Protein AF-E9H7J2-F1 (afdb_monomer_lite)

Radius of gyration: 11.32 Å; chains: 1; bounding box: 20×17×33 Å

Secondary structure (DSSP, 8-state):
--TT-EEEE--TTS-GGGPEEEEEEEEEE-GGG-EEEEEEE-SS-EEEEEPP-

Foldseek 3Di:
DDFQDWDFDDDPVDDSVPTAIWGFHAFDADPPRDTQKTWTDGPVDIDIDGDDD

Structure (mmCIF, N/CA/C/O backbone):
data_AF-E9H7J2-F1
#
_entry.id   AF-E9H7J2-F1
#
loop_
_atom_site.group_PDB
_atom_site.id
_atom_site.type_symbol
_atom_site.label_atom_id
_atom_site.label_alt_id
_atom_site.label_comp_id
_atom_site.label_asym_id
_atom_site.label_entity_id
_atom_site.label_seq_id
_atom_site.pdbx_PDB_ins_code
_atom_site.Cartn_x
_atom_site.Cartn_y
_atom_site.Cartn_z
_atom_site.occupancy
_atom_site.B_iso_or_equiv
_atom_site.auth_seq_id
_atom_site.auth_comp_id
_atom_site.auth_asym_id
_atom_site.auth_atom_id
_atom_site.pdbx_PDB_model_num
ATOM 1 N N . MET A 1 1 ? -0.564 -4.864 -9.604 1.00 82.38 1 MET A N 1
ATOM 2 C CA . MET A 1 1 ? -1.191 -3.833 -8.755 1.00 82.38 1 MET A CA 1
ATOM 3 C C . MET A 1 1 ? -2.186 -3.052 -9.590 1.00 82.38 1 MET A C 1
ATOM 5 O O . MET A 1 1 ? -1.849 -2.705 -10.717 1.00 82.38 1 MET A O 1
ATOM 9 N N . ARG A 1 2 ? -3.388 -2.811 -9.071 1.00 91.25 2 ARG A N 1
ATOM 10 C CA . ARG A 1 2 ? -4.481 -2.094 -9.744 1.00 91.25 2 ARG A CA 1
ATOM 11 C C . ARG A 1 2 ? -5.223 -1.175 -8.767 1.00 91.25 2 ARG A C 1
ATOM 13 O O . ARG A 1 2 ? -5.037 -1.265 -7.555 1.00 91.25 2 ARG A O 1
ATOM 20 N N . LEU A 1 3 ? -6.071 -0.297 -9.298 1.00 94.81 3 LEU A N 1
ATOM 21 C CA . LEU A 1 3 ? -7.000 0.495 -8.486 1.00 94.81 3 LEU A CA 1
ATOM 22 C C . LEU A 1 3 ? -7.977 -0.428 -7.746 1.00 94.81 3 LEU A C 1
ATOM 24 O O . LEU A 1 3 ? -8.452 -1.409 -8.316 1.00 94.81 3 LEU A O 1
ATOM 28 N N . GLY A 1 4 ? -8.263 -0.111 -6.485 1.00 94.88 4 GLY A N 1
ATOM 29 C CA . GLY A 1 4 ? -9.137 -0.905 -5.620 1.00 94.88 4 GLY A CA 1
ATOM 30 C C . GLY A 1 4 ? -8.450 -2.064 -4.891 1.00 94.88 4 GLY A C 1
ATOM 31 O O . GLY A 1 4 ? -9.062 -2.638 -3.991 1.00 94.88 4 GLY A O 1
ATOM 32 N N . ASP A 1 5 ? -7.189 -2.385 -5.206 1.00 94.50 5 ASP A N 1
ATOM 33 C CA . ASP A 1 5 ? -6.443 -3.410 -4.467 1.00 94.50 5 ASP A CA 1
ATOM 34 C C . ASP A 1 5 ? -6.335 -3.030 -2.983 1.00 94.50 5 ASP A C 1
ATOM 36 O O . ASP A 1 5 ? -5.976 -1.899 -2.639 1.00 94.50 5 ASP A O 1
ATOM 40 N N . ARG A 1 6 ? -6.597 -3.999 -2.099 1.00 93.69 6 ARG A N 1
ATOM 41 C CA . ARG A 1 6 ? -6.263 -3.900 -0.676 1.00 93.69 6 ARG A CA 1
ATOM 42 C C . ARG A 1 6 ? -4.821 -4.338 -0.467 1.00 93.69 6 ARG A C 1
ATOM 44 O O . ARG A 1 6 ? -4.448 -5.448 -0.833 1.00 93.69 6 ARG A O 1
ATOM 51 N N . VAL A 1 7 ? -4.027 -3.479 0.156 1.00 92.00 7 VAL A N 1
ATOM 52 C CA . VAL A 1 7 ? -2.600 -3.698 0.397 1.00 92.00 7 VAL A CA 1
ATOM 53 C C . VAL A 1 7 ? -2.250 -3.459 1.857 1.00 92.00 7 VAL A C 1
ATOM 55 O O . VAL A 1 7 ? -2.869 -2.636 2.530 1.00 92.00 7 VAL A O 1
ATOM 58 N N . LEU A 1 8 ? -1.236 -4.172 2.343 1.00 91.62 8 LEU A N 1
ATOM 59 C CA . LEU A 1 8 ? -0.614 -3.884 3.630 1.00 91.62 8 LEU A CA 1
ATOM 60 C C . LEU A 1 8 ? 0.471 -2.831 3.429 1.00 91.62 8 LEU A C 1
ATOM 62 O O . LEU A 1 8 ? 1.364 -2.996 2.598 1.00 91.62 8 LEU A O 1
ATOM 66 N N . VAL A 1 9 ? 0.394 -1.752 4.198 1.00 89.25 9 VAL A N 1
ATOM 67 C CA . VAL A 1 9 ? 1.418 -0.714 4.224 1.00 89.25 9 VAL A CA 1
ATOM 68 C C . VAL A 1 9 ? 2.463 -1.109 5.256 1.00 89.25 9 VAL A C 1
ATOM 70 O O . VAL A 1 9 ? 2.194 -1.104 6.455 1.00 89.25 9 VAL A O 1
ATOM 73 N N . LEU A 1 10 ? 3.652 -1.445 4.764 1.00 88.06 10 LEU A N 1
ATOM 74 C CA . LEU A 1 10 ? 4.813 -1.739 5.590 1.00 88.06 10 LEU A CA 1
ATOM 75 C C . LEU A 1 10 ? 5.251 -0.478 6.347 1.00 88.06 10 LEU A C 1
ATOM 77 O O . LEU A 1 10 ? 5.480 0.573 5.744 1.00 88.06 10 LEU A O 1
ATOM 81 N N . ASP A 1 11 ? 5.366 -0.610 7.663 1.00 84.88 11 ASP A N 1
ATOM 82 C CA . ASP A 1 11 ? 5.947 0.387 8.558 1.00 84.88 11 ASP A CA 1
ATOM 83 C C . ASP A 1 11 ? 6.956 -0.325 9.458 1.00 84.88 11 ASP A C 1
ATOM 85 O O . ASP A 1 11 ? 6.574 -1.129 10.312 1.00 84.88 11 ASP A O 1
ATOM 89 N N . ASP A 1 12 ? 8.239 -0.039 9.227 1.00 85.25 12 ASP A N 1
ATOM 90 C CA . ASP A 1 12 ? 9.379 -0.667 9.902 1.00 85.25 12 ASP A CA 1
ATOM 91 C C . ASP A 1 12 ? 9.390 -0.401 11.421 1.00 85.25 12 ASP A C 1
ATOM 93 O O . ASP A 1 12 ? 10.009 -1.149 12.175 1.00 85.25 12 ASP A O 1
ATOM 97 N N . ASN A 1 13 ? 8.651 0.608 11.900 1.00 88.38 13 ASN A N 1
ATOM 98 C CA . ASN A 1 13 ? 8.510 0.891 13.332 1.00 88.38 13 ASN A CA 1
ATOM 99 C C . ASN A 1 13 ? 7.434 0.033 14.014 1.00 88.38 13 ASN A C 1
ATOM 101 O O . ASN A 1 13 ? 7.254 0.102 15.231 1.00 88.38 13 ASN A O 1
ATOM 105 N N . THR A 1 14 ? 6.686 -0.762 13.246 1.00 86.38 14 THR A N 1
ATOM 106 C CA . THR A 1 14 ? 5.562 -1.554 13.750 1.00 86.38 14 THR A CA 1
ATOM 107 C C . THR A 1 14 ? 5.718 -3.030 13.403 1.00 86.38 14 THR A C 1
ATOM 109 O O . THR A 1 14 ? 6.265 -3.417 12.369 1.00 86.38 14 THR A O 1
ATOM 112 N N . ARG A 1 15 ? 5.202 -3.901 14.276 1.00 88.19 15 ARG A N 1
ATOM 113 C CA . ARG A 1 15 ? 5.156 -5.345 14.006 1.00 88.19 15 ARG A CA 1
ATOM 114 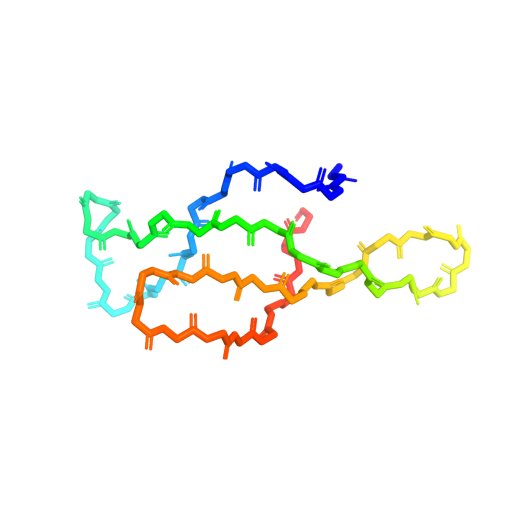C C . ARG A 1 15 ? 4.236 -5.613 12.815 1.00 88.19 15 ARG A C 1
ATOM 116 O O . ARG A 1 15 ? 3.200 -4.970 12.693 1.00 88.19 15 ARG A O 1
ATOM 123 N N . ARG A 1 16 ? 4.537 -6.640 12.011 1.00 83.81 16 ARG A N 1
ATOM 124 C CA . ARG A 1 16 ? 3.749 -7.015 10.817 1.00 83.81 16 ARG A CA 1
ATOM 125 C C . ARG A 1 16 ? 2.241 -7.147 11.069 1.00 83.81 16 ARG A C 1
ATOM 127 O O . ARG A 1 16 ? 1.449 -6.780 10.210 1.00 83.81 16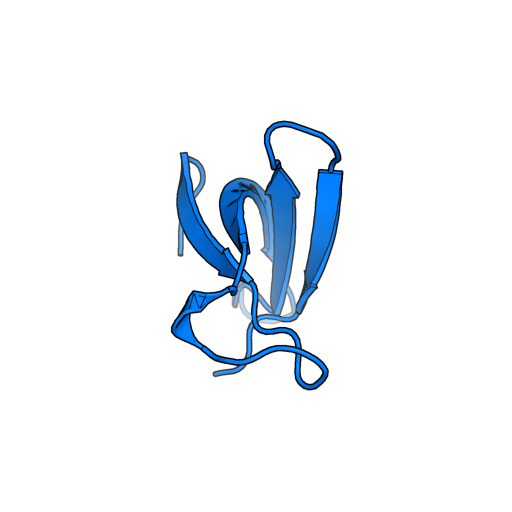 ARG A O 1
ATOM 134 N N . GLY A 1 17 ? 1.838 -7.640 12.243 1.00 87.19 17 GLY A N 1
ATOM 135 C CA . GLY A 1 17 ? 0.422 -7.760 12.622 1.00 87.19 17 GLY A CA 1
ATOM 136 C C . GLY A 1 17 ? -0.306 -6.426 12.844 1.00 87.19 17 GLY A C 1
ATOM 137 O O . GLY A 1 17 ? -1.524 -6.416 12.955 1.00 87.19 17 GLY A O 1
ATOM 138 N N . LEU A 1 18 ? 0.429 -5.315 12.906 1.00 87.38 18 LEU A N 1
ATOM 139 C CA . LEU A 1 18 ? -0.084 -3.956 13.090 1.00 87.38 18 LEU A CA 1
ATOM 140 C C . LEU A 1 18 ? 0.027 -3.109 11.816 1.00 87.38 18 LEU A C 1
ATOM 142 O O . LEU A 1 18 ? -0.326 -1.931 11.835 1.00 87.38 18 LEU A O 1
ATOM 146 N N . TRP A 1 19 ? 0.513 -3.685 10.713 1.00 91.62 19 TRP A N 1
ATOM 147 C CA . TRP A 1 19 ? 0.589 -2.974 9.444 1.00 91.62 19 TRP A CA 1
ATOM 148 C C . TRP A 1 19 ? -0.802 -2.586 8.966 1.00 91.62 19 TRP A C 1
ATOM 150 O O . TRP A 1 19 ? -1.749 -3.375 8.989 1.00 91.62 19 TRP A O 1
ATOM 160 N N . VAL A 1 20 ? -0.918 -1.342 8.520 1.00 91.12 20 VAL A N 1
ATOM 161 C CA . VAL A 1 20 ? -2.209 -0.779 8.149 1.00 91.12 20 VAL A CA 1
ATOM 162 C C . VAL A 1 20 ? -2.646 -1.351 6.807 1.00 91.12 20 VAL A C 1
ATOM 164 O O . VAL A 1 20 ? -1.892 -1.342 5.835 1.00 91.12 20 VAL A O 1
ATOM 167 N N . VAL A 1 21 ? -3.894 -1.811 6.738 1.00 93.00 21 VAL A N 1
ATOM 168 C CA . VAL A 1 21 ? -4.539 -2.152 5.469 1.00 93.00 21 VAL A CA 1
ATOM 169 C C . VAL A 1 21 ? -5.038 -0.868 4.816 1.00 93.00 21 VAL A C 1
ATOM 171 O O . VAL A 1 21 ? -5.780 -0.097 5.426 1.00 93.00 21 VAL A O 1
ATOM 174 N N . ALA A 1 22 ? -4.659 -0.656 3.563 1.00 95.00 22 ALA A N 1
ATOM 175 C CA . ALA A 1 22 ? -5.077 0.484 2.766 1.00 95.00 22 ALA A CA 1
ATOM 176 C C . ALA A 1 22 ? -5.590 0.030 1.395 1.00 95.00 22 ALA A C 1
ATOM 178 O O . ALA A 1 22 ? -5.262 -1.060 0.927 1.00 95.00 22 ALA A O 1
ATOM 179 N N . THR A 1 23 ? -6.385 0.872 0.745 1.00 96.88 23 THR A N 1
ATOM 180 C CA . THR A 1 23 ? -6.898 0.635 -0.608 1.00 96.88 23 THR A CA 1
ATOM 181 C C . THR A 1 23 ? -6.173 1.531 -1.599 1.00 96.88 23 THR A C 1
ATOM 183 O O . THR A 1 23 ? -6.009 2.724 -1.353 1.00 96.88 23 THR A O 1
ATOM 186 N N . VAL A 1 24 ? -5.756 0.982 -2.735 1.00 96.44 24 VAL A N 1
ATOM 187 C CA . VAL A 1 24 ? -5.108 1.746 -3.806 1.00 96.44 24 VAL A CA 1
ATOM 188 C C . VAL A 1 24 ? -6.129 2.628 -4.523 1.00 96.44 24 VAL A C 1
ATOM 190 O O . VAL A 1 24 ? -7.078 2.121 -5.118 1.00 96.44 24 VAL A O 1
ATOM 193 N N . THR A 1 25 ? -5.916 3.944 -4.508 1.00 96.69 25 THR A N 1
ATOM 194 C CA . THR A 1 25 ? -6.814 4.934 -5.130 1.00 96.69 25 THR A CA 1
ATOM 195 C C . THR A 1 25 ? -6.203 5.628 -6.345 1.00 96.69 25 THR A C 1
ATOM 197 O O . THR A 1 25 ? -6.940 6.176 -7.162 1.00 96.69 25 THR A O 1
ATOM 200 N N . LYS A 1 26 ? -4.874 5.578 -6.518 1.00 95.38 26 LYS A N 1
ATOM 201 C CA . LYS A 1 26 ? -4.186 6.086 -7.716 1.00 95.38 26 LYS A CA 1
ATOM 202 C C . LYS A 1 26 ? -2.898 5.317 -7.994 1.00 95.38 26 LYS A C 1
ATOM 204 O O . LYS A 1 26 ? -2.165 4.986 -7.062 1.00 95.38 26 LYS A O 1
ATOM 209 N N . LEU A 1 27 ? -2.598 5.087 -9.272 1.00 94.75 27 LEU A N 1
ATOM 210 C CA . LEU A 1 27 ? -1.333 4.511 -9.729 1.00 94.75 27 LEU A CA 1
ATOM 211 C C . LEU A 1 27 ? -0.442 5.606 -10.317 1.00 94.75 27 LEU A C 1
ATOM 213 O O . LEU A 1 27 ? -0.917 6.459 -11.065 1.00 94.75 27 LEU A O 1
ATOM 217 N N . PHE A 1 28 ? 0.849 5.567 -9.993 1.00 93.38 28 PHE A N 1
ATOM 218 C CA . PHE A 1 28 ? 1.863 6.404 -10.625 1.00 93.38 28 PHE A CA 1
ATOM 219 C C . PHE A 1 28 ? 2.822 5.506 -11.403 1.00 93.38 28 PHE A C 1
ATOM 221 O O . PHE A 1 28 ? 3.602 4.736 -10.826 1.00 93.38 28 PHE A O 1
ATOM 228 N N . HIS A 1 29 ? 2.729 5.607 -12.723 1.00 90.19 29 HIS A N 1
ATOM 229 C CA . HIS A 1 29 ? 3.582 4.886 -13.654 1.00 90.19 29 HIS A CA 1
ATOM 230 C C . HIS A 1 29 ? 4.919 5.619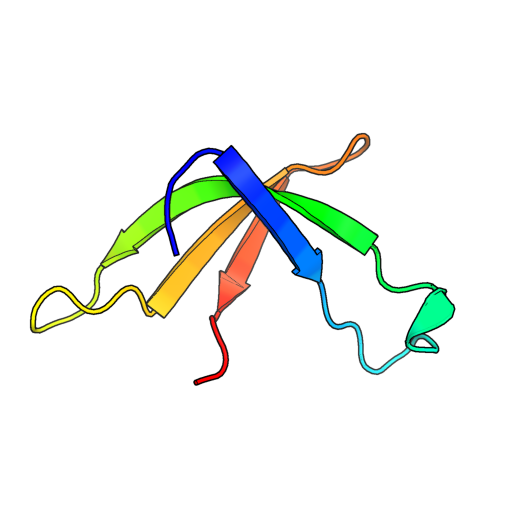 -13.790 1.00 90.19 29 HIS A C 1
ATOM 232 O O . HIS A 1 29 ? 4.948 6.845 -13.878 1.00 90.19 29 HIS A O 1
ATOM 238 N N . GLY A 1 30 ? 6.014 4.866 -13.746 1.00 83.81 30 GLY A N 1
ATOM 239 C CA . GLY A 1 30 ? 7.329 5.334 -14.169 1.00 83.81 30 GLY A CA 1
ATOM 240 C C . GLY A 1 30 ? 7.614 4.936 -15.616 1.00 83.81 30 GLY A C 1
ATOM 241 O O . GLY A 1 30 ? 6.738 4.423 -16.321 1.00 83.81 30 GLY A O 1
ATOM 242 N N . ASP A 1 31 ? 8.861 5.130 -16.033 1.00 84.38 31 ASP A N 1
ATOM 243 C CA . ASP A 1 31 ? 9.307 4.800 -17.385 1.00 84.38 31 ASP A CA 1
ATOM 244 C C . ASP A 1 31 ? 9.099 3.311 -17.701 1.00 84.38 31 ASP A C 1
ATOM 246 O O . ASP A 1 31 ? 9.314 2.431 -16.859 1.00 84.38 31 ASP A O 1
ATOM 250 N N . GLY A 1 32 ? 8.618 3.030 -18.914 1.00 82.94 32 GLY A N 1
ATOM 251 C CA . GLY A 1 32 ? 8.262 1.677 -19.354 1.00 82.94 32 GLY A CA 1
ATOM 252 C C . GLY A 1 32 ? 6.913 1.160 -18.833 1.00 82.94 32 GLY A C 1
ATOM 253 O O . GLY A 1 32 ? 6.641 -0.032 -18.939 1.00 82.94 32 GLY A O 1
ATOM 254 N N . GLY A 1 33 ? 6.064 2.017 -18.250 1.00 83.38 33 GLY A N 1
ATOM 255 C CA . GLY A 1 33 ? 4.707 1.654 -17.807 1.00 83.38 33 GLY A CA 1
ATOM 256 C C . GLY A 1 33 ? 4.642 0.931 -16.456 1.00 83.38 33 GLY A C 1
ATOM 257 O O . GLY A 1 33 ? 3.551 0.635 -15.958 1.00 83.38 33 GLY A O 1
ATOM 258 N N . VAL A 1 34 ? 5.793 0.697 -15.821 1.00 88.19 34 VAL A N 1
ATOM 259 C CA . VAL A 1 34 ? 5.893 0.032 -14.518 1.00 88.19 34 VAL A CA 1
ATOM 260 C C . VAL A 1 34 ? 5.360 0.951 -13.420 1.00 88.19 34 VAL A C 1
ATOM 262 O O . VAL A 1 34 ? 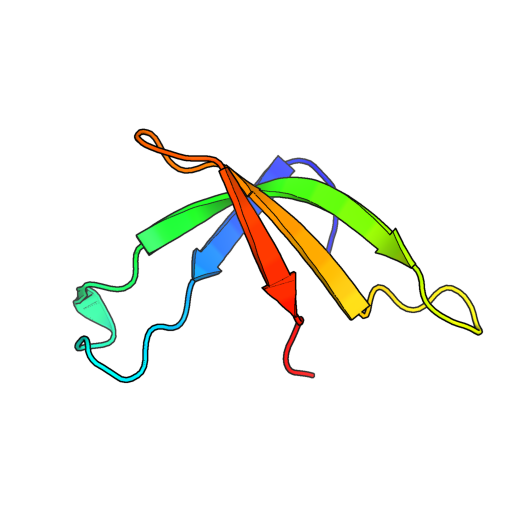5.820 2.081 -13.258 1.00 88.19 34 VAL A O 1
ATOM 265 N N . VAL A 1 35 ? 4.410 0.466 -12.618 1.00 90.38 35 VAL A N 1
ATOM 266 C CA . VAL A 1 35 ? 3.935 1.208 -11.442 1.00 90.38 35 VAL A CA 1
ATOM 267 C C . VAL A 1 35 ? 5.054 1.233 -10.401 1.00 90.38 35 VAL A C 1
ATOM 269 O O . VAL A 1 35 ? 5.532 0.186 -9.975 1.00 90.38 35 VAL A O 1
ATOM 272 N N . ARG A 1 36 ? 5.478 2.432 -9.988 1.00 90.25 36 ARG A N 1
ATOM 273 C CA . ARG A 1 36 ? 6.554 2.627 -8.991 1.00 90.25 36 ARG A CA 1
ATOM 274 C C . ARG A 1 36 ? 6.032 3.174 -7.671 1.00 90.25 36 ARG A C 1
ATOM 276 O O . ARG A 1 36 ? 6.624 2.929 -6.621 1.00 90.25 36 ARG A O 1
ATOM 283 N N . LYS A 1 37 ? 4.940 3.938 -7.718 1.00 93.69 37 LYS A N 1
ATOM 284 C CA . LYS A 1 37 ? 4.295 4.526 -6.542 1.00 93.69 37 LYS A CA 1
ATOM 285 C C . LYS A 1 37 ? 2.787 4.401 -6.665 1.00 93.69 37 LYS A C 1
ATOM 287 O O . LYS A 1 37 ? 2.245 4.352 -7.769 1.00 93.69 37 LYS A O 1
ATOM 292 N N . VAL A 1 38 ? 2.114 4.421 -5.526 1.00 94.94 38 VAL A N 1
ATOM 293 C CA . VAL A 1 38 ? 0.655 4.463 -5.446 1.00 94.94 38 VAL A CA 1
ATOM 294 C C . VAL A 1 38 ? 0.188 5.442 -4.390 1.00 94.94 38 VAL A C 1
ATOM 296 O O . VAL A 1 38 ? 0.861 5.639 -3.380 1.00 94.94 38 VAL A O 1
ATOM 299 N N . LEU A 1 39 ? -0.975 6.043 -4.621 1.00 96.00 39 LEU A N 1
ATOM 300 C CA . LEU A 1 39 ? -1.744 6.676 -3.559 1.00 96.00 39 LEU A CA 1
ATOM 301 C C . LEU A 1 39 ? -2.592 5.590 -2.906 1.00 96.00 39 LEU A C 1
ATOM 303 O O . LEU A 1 39 ? -3.314 4.866 -3.600 1.00 96.00 39 LEU A O 1
ATOM 307 N N . VAL A 1 40 ? -2.485 5.470 -1.589 1.00 95.62 40 VAL A N 1
ATOM 308 C CA . VAL A 1 40 ? -3.289 4.539 -0.803 1.00 95.62 40 VAL A CA 1
ATOM 309 C C . VAL A 1 40 ? -4.147 5.298 0.197 1.00 95.62 40 VAL A C 1
ATOM 311 O O . VAL A 1 40 ? -3.725 6.314 0.749 1.00 95.62 40 VAL A O 1
ATOM 314 N N . LYS A 1 41 ? -5.352 4.784 0.431 1.00 95.88 41 LYS A N 1
ATOM 315 C CA . LYS A 1 41 ? -6.336 5.319 1.365 1.00 95.88 41 LYS A CA 1
ATOM 316 C C . LYS A 1 41 ? -6.568 4.357 2.515 1.00 95.88 41 LYS A C 1
ATOM 318 O O . LYS A 1 41 ? -6.873 3.185 2.308 1.00 95.88 41 LYS A O 1
ATOM 323 N N . THR A 1 42 ? -6.470 4.879 3.724 1.00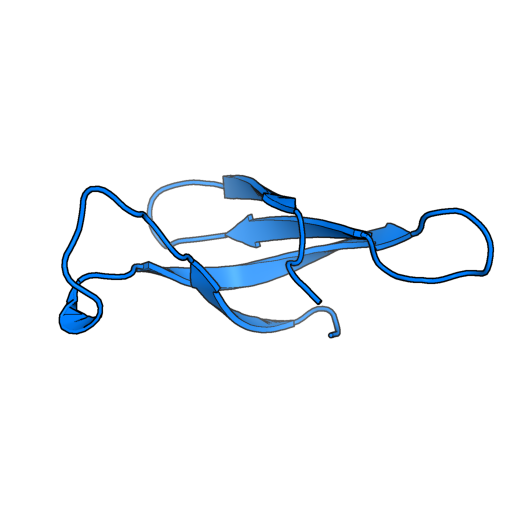 92.94 42 THR A N 1
ATOM 324 C CA . THR A 1 42 ? -6.907 4.222 4.957 1.00 92.94 42 THR A CA 1
ATOM 325 C C . THR A 1 42 ? -8.237 4.828 5.407 1.00 92.94 42 THR A C 1
ATOM 327 O O . THR A 1 42 ? -8.737 5.776 4.801 1.00 92.94 42 THR A O 1
ATOM 330 N N . SER A 1 43 ? -8.812 4.328 6.500 1.00 89.38 43 SER A N 1
ATOM 331 C CA . SER A 1 43 ? -9.991 4.960 7.107 1.00 89.38 43 SER A CA 1
ATOM 332 C C . SER A 1 43 ? -9.717 6.364 7.659 1.00 89.38 43 SER A C 1
ATOM 334 O O . SER A 1 43 ? -10.662 7.117 7.863 1.00 89.38 43 SER A O 1
ATOM 336 N N . LYS A 1 44 ? -8.447 6.717 7.911 1.00 89.38 44 LYS A N 1
ATOM 337 C CA . LYS A 1 44 ? -8.058 7.971 8.576 1.00 89.38 44 LYS A CA 1
ATOM 338 C C . LYS A 1 44 ? -7.340 8.965 7.665 1.00 89.38 44 LYS A C 1
ATOM 340 O O . LYS A 1 44 ? -7.382 10.159 7.931 1.00 89.38 44 LYS A O 1
ATOM 345 N N . SER A 1 45 ? -6.644 8.495 6.634 1.00 92.06 45 SER A N 1
ATOM 346 C CA . SER A 1 45 ? -5.775 9.336 5.804 1.00 92.06 45 SER A CA 1
ATOM 347 C C . SER A 1 45 ? -5.484 8.726 4.435 1.00 92.06 45 SER A C 1
ATOM 349 O O . SER A 1 45 ? -5.642 7.520 4.225 1.00 92.06 45 SER A O 1
ATOM 351 N N . GLU A 1 46 ? -5.007 9.567 3.521 1.00 94.44 46 GLU A N 1
ATOM 352 C CA . GLU A 1 46 ? -4.462 9.178 2.221 1.00 94.44 46 GLU A CA 1
ATOM 353 C C . GLU A 1 46 ? -2.994 9.590 2.132 1.00 94.44 46 GLU A C 1
ATOM 355 O O . GLU A 1 46 ? -2.620 10.671 2.586 1.00 94.44 46 GLU A O 1
ATOM 360 N N . PHE A 1 47 ? -2.148 8.733 1.565 1.00 93.69 47 PHE A N 1
ATOM 361 C CA . PHE A 1 47 ? -0.725 9.031 1.412 1.00 93.69 47 PHE A CA 1
ATOM 362 C C . PHE A 1 47 ? -0.091 8.225 0.275 1.00 93.69 47 PHE A C 1
ATOM 364 O O . PHE A 1 47 ? -0.582 7.166 -0.121 1.00 93.69 47 PHE A O 1
ATOM 371 N N . VAL A 1 48 ? 1.009 8.742 -0.278 1.00 94.62 48 VAL A N 1
ATOM 372 C CA . VAL A 1 48 ? 1.740 8.100 -1.379 1.00 94.62 48 VAL A CA 1
ATOM 373 C C . VAL A 1 48 ? 2.802 7.157 -0.825 1.00 94.62 48 VAL A C 1
ATOM 375 O O . VAL A 1 48 ? 3.585 7.537 0.046 1.00 94.62 48 VAL A O 1
ATOM 378 N N . ARG A 1 49 ? 2.875 5.935 -1.362 1.00 92.50 49 ARG A N 1
ATOM 379 C CA . ARG A 1 49 ? 3.931 4.969 -1.038 1.00 92.50 49 ARG A CA 1
ATOM 380 C C . ARG A 1 49 ? 4.617 4.419 -2.285 1.00 92.50 49 ARG A C 1
ATOM 382 O O . ARG A 1 49 ? 3.945 4.176 -3.290 1.00 92.50 49 ARG A O 1
ATOM 389 N N . PRO A 1 50 ? 5.945 4.209 -2.232 1.00 92.00 50 PRO A N 1
ATOM 390 C CA . PRO A 1 50 ? 6.640 3.433 -3.244 1.00 92.00 50 PRO A CA 1
ATOM 391 C C . PRO A 1 50 ? 6.257 1.957 -3.128 1.00 92.00 50 PRO A C 1
ATOM 393 O O . PRO A 1 50 ? 6.022 1.447 -2.032 1.00 92.00 50 PRO A O 1
ATOM 396 N N . ILE A 1 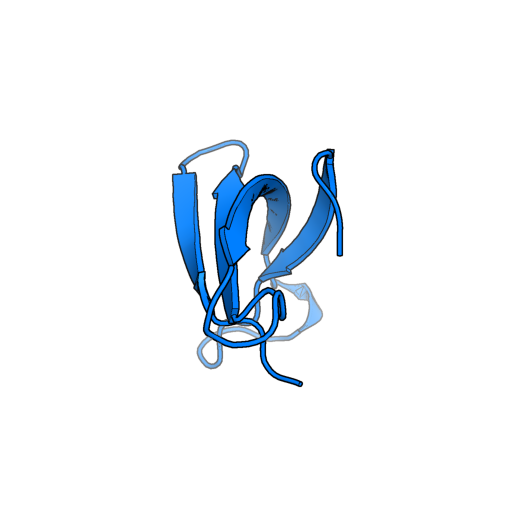51 ? 6.225 1.275 -4.265 1.00 87.75 51 ILE A N 1
ATOM 397 C CA . ILE A 1 51 ? 6.105 -0.179 -4.313 1.00 87.75 51 ILE A CA 1
ATOM 398 C C . ILE A 1 51 ? 7.520 -0.740 -4.200 1.00 87.75 51 ILE A C 1
ATOM 400 O O . ILE A 1 51 ? 8.401 -0.355 -4.971 1.00 87.75 51 ILE A O 1
ATOM 404 N N . ARG A 1 52 ? 7.745 -1.626 -3.228 1.00 75.19 52 ARG A N 1
ATOM 405 C CA . ARG A 1 52 ? 8.951 -2.458 -3.200 1.00 75.19 52 ARG A CA 1
ATOM 406 C C . ARG A 1 52 ? 8.683 -3.676 -4.090 1.00 75.19 52 ARG A C 1
ATOM 408 O O . ARG A 1 52 ? 7.672 -4.346 -3.885 1.00 75.19 52 ARG A O 1
ATOM 415 N N . GLY A 1 53 ? 9.514 -3.850 -5.116 1.00 61.66 53 GLY A N 1
ATOM 416 C CA . GLY A 1 53 ? 9.523 -5.023 -5.995 1.00 61.66 53 GLY A CA 1
ATOM 417 C C . GLY A 1 53 ? 10.384 -6.133 -5.424 1.00 61.66 53 GLY A C 1
ATOM 418 O O . GLY A 1 53 ? 11.290 -5.796 -4.628 1.00 61.66 53 GLY A O 1
#

pLDDT: mean 90.06, std 6.02, range [61.66, 96.88]

Organism: Daphnia pulex (NCBI:txid6669)

Sequence (53 aa):
MRLGDRVLVLDDNTRRGLWVVATVTKLFHGDGGVVRKVLVKTSKSEFVRPIRG

InterPro domains:
  IPR040676 Domain of unknown function DUF5641 [PF18701] (2-52)